Protein AF-A0A4Y2MZU7-F1 (afdb_monomer_lite)

Secondary structure (DSSP, 8-state):
-EEEE--HHHHHHHHS--TTS-HHHHHHHHHHHHHHHTT---EEEE--TTSS-HHHHHHHHHHHHHHHHTTTSS-THHHHHHHHHHHS--

Organism: Araneus ventricosus (NCBI:txid182803)

InterPro domains:
  IPR002156 Ribonuclease H domain [PS50879] (1-68)
  IPR012337 Ribonuclease H-like superfamily [SSF53098] (3-68)
  IPR036397 Ribonuclease H superfamily [G3DSA:3.30.420.10] (1-65)

Sequence (90 aa):
MPVYSDSLSVLQALSSLRRHSHPLAFSILDLHVRLVCKGFSILICWVPSHVGISGNEIADIAAKNASAVMDNSTPLKDFKHYINLALHSR

pLDDT: mean 78.0, std 15.33, range [41.97, 96.06]

Foldseek 3Di:
DEDEDQPPVLVVLLVPPDPPGDPVSVVVNVVVVVCVVVVDDYHYYHDHPPPPPVVNVVVVVVVVVVVVVVPPPDPPVVVVVVVVVVVPPD

Radius of gyration: 16.19 Å; chains: 1; bounding box: 34×31×45 Å

Structure (mmCIF, N/CA/C/O backbone):
data_AF-A0A4Y2MZU7-F1
#
_entry.id   AF-A0A4Y2MZU7-F1
#
loop_
_atom_site.group_PDB
_atom_site.id
_atom_site.type_symbol
_atom_site.label_atom_id
_atom_site.label_alt_id
_atom_site.label_comp_id
_atom_site.label_asym_id
_atom_site.label_entity_id
_atom_site.label_seq_id
_atom_site.pdbx_PDB_ins_code
_atom_site.Cartn_x
_atom_site.Cartn_y
_atom_site.Cartn_z
_atom_site.occupancy
_atom_site.B_iso_or_equiv
_atom_site.auth_seq_id
_atom_site.auth_comp_id
_atom_site.auth_asym_id
_atom_site.auth_atom_id
_atom_site.pdbx_PDB_model_num
ATOM 1 N N . MET A 1 1 ? -8.160 2.972 8.815 1.00 86.12 1 MET A N 1
ATOM 2 C CA . MET A 1 1 ? -6.716 2.957 8.519 1.00 86.12 1 MET A CA 1
ATOM 3 C C . MET A 1 1 ? -6.518 3.083 7.013 1.00 86.12 1 MET A C 1
ATOM 5 O O . MET A 1 1 ? -7.017 2.225 6.290 1.00 86.12 1 MET A O 1
ATOM 9 N N . PRO A 1 2 ? -5.868 4.151 6.529 1.00 86.81 2 PRO A N 1
ATOM 10 C CA . PRO A 1 2 ? -5.555 4.301 5.113 1.00 86.81 2 PRO A CA 1
ATOM 11 C C . PRO A 1 2 ? -4.333 3.463 4.707 1.00 86.81 2 PRO A C 1
ATOM 13 O O . PRO A 1 2 ? -3.384 3.320 5.475 1.00 86.81 2 PRO A O 1
ATOM 16 N N . VAL A 1 3 ? -4.371 2.936 3.488 1.00 90.50 3 VAL A N 1
ATOM 17 C CA . VAL A 1 3 ? -3.285 2.252 2.784 1.00 90.50 3 VAL A CA 1
ATOM 18 C C . VAL A 1 3 ? -3.036 3.033 1.500 1.00 90.50 3 VAL A C 1
ATOM 20 O O . VAL A 1 3 ? -3.963 3.250 0.722 1.00 90.50 3 VAL A O 1
ATOM 23 N N . TYR A 1 4 ? -1.800 3.466 1.284 1.00 91.81 4 TYR A N 1
ATOM 24 C CA . TYR A 1 4 ? -1.421 4.257 0.115 1.00 91.81 4 TYR A CA 1
ATOM 25 C C . TYR A 1 4 ? -0.665 3.384 -0.882 1.00 91.81 4 TYR A C 1
ATOM 27 O O . TYR A 1 4 ? 0.164 2.568 -0.485 1.00 91.81 4 TYR A O 1
ATOM 35 N N . SER A 1 5 ? -0.968 3.546 -2.167 1.00 90.69 5 SER A N 1
ATOM 36 C CA . SER A 1 5 ? -0.277 2.862 -3.257 1.00 90.69 5 SER A CA 1
ATOM 37 C C . SER A 1 5 ? -0.098 3.806 -4.436 1.00 90.69 5 SER A C 1
ATOM 39 O O . SER A 1 5 ? -1.025 4.526 -4.810 1.00 90.69 5 SER A O 1
ATOM 41 N N . ASP A 1 6 ? 1.082 3.779 -5.043 1.00 91.88 6 ASP A N 1
ATOM 42 C CA . ASP A 1 6 ? 1.386 4.517 -6.267 1.00 91.88 6 ASP A CA 1
ATOM 43 C C . ASP A 1 6 ? 1.084 3.740 -7.555 1.00 91.88 6 ASP A C 1
ATOM 45 O O . ASP A 1 6 ? 1.082 4.287 -8.662 1.00 91.88 6 ASP A O 1
ATOM 49 N N . SER A 1 7 ? 0.729 2.466 -7.411 1.00 88.75 7 SER A N 1
ATOM 50 C CA . SER A 1 7 ? 0.413 1.569 -8.511 1.00 88.75 7 SER A CA 1
ATOM 51 C C . SER A 1 7 ? -1.028 1.765 -8.982 1.00 88.75 7 SER A C 1
ATOM 53 O O . SER A 1 7 ? -1.946 1.051 -8.573 1.00 88.75 7 SER A O 1
ATOM 55 N N . LEU A 1 8 ? -1.235 2.718 -9.896 1.00 87.81 8 LEU A N 1
ATOM 56 C CA . LEU A 1 8 ? -2.559 3.013 -10.463 1.00 87.81 8 LEU A CA 1
ATOM 57 C C . LEU A 1 8 ? -3.230 1.769 -11.074 1.00 87.81 8 LEU A C 1
ATOM 59 O O . LEU A 1 8 ? -4.432 1.570 -10.909 1.00 87.81 8 LEU A O 1
ATOM 63 N N . SER A 1 9 ? -2.448 0.901 -11.718 1.00 85.94 9 SER A N 1
ATOM 64 C CA . SER A 1 9 ? -2.926 -0.361 -12.296 1.00 85.94 9 SER A CA 1
ATOM 65 C C . SER A 1 9 ? -3.505 -1.315 -11.245 1.00 85.94 9 SER A C 1
ATOM 67 O O . SER A 1 9 ? -4.535 -1.943 -11.488 1.00 85.94 9 SER A O 1
ATOM 69 N N . VAL A 1 10 ? -2.897 -1.391 -10.057 1.00 86.06 10 VAL A N 1
ATOM 70 C CA . VAL A 1 10 ? -3.391 -2.206 -8.935 1.00 86.06 10 VAL A CA 1
ATOM 71 C C . VAL A 1 10 ? -4.713 -1.648 -8.425 1.00 86.06 10 VAL A C 1
ATOM 73 O O . VAL A 1 10 ? -5.664 -2.398 -8.220 1.00 86.06 10 VAL A O 1
ATOM 76 N N . LEU A 1 11 ? -4.815 -0.327 -8.277 1.00 88.38 11 LEU A N 1
ATOM 77 C CA . LEU A 1 11 ? -6.045 0.315 -7.810 1.00 88.38 11 LEU A CA 1
ATOM 78 C C . LEU A 1 11 ? -7.193 0.153 -8.802 1.00 88.38 11 LEU A C 1
ATOM 80 O O . LEU A 1 11 ? -8.321 -0.119 -8.397 1.00 88.38 11 LEU A O 1
ATOM 84 N N . GLN A 1 12 ? -6.910 0.244 -10.100 1.00 86.44 12 GLN A N 1
ATOM 85 C CA . GLN A 1 12 ? -7.886 -0.050 -11.147 1.00 86.44 12 GLN A CA 1
ATOM 86 C C . GLN A 1 12 ? -8.319 -1.521 -11.117 1.00 86.44 12 GLN A C 1
ATOM 88 O O . GLN A 1 12 ? -9.513 -1.811 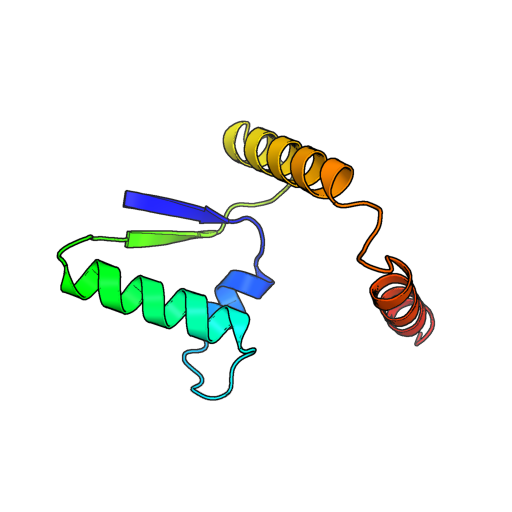-11.210 1.00 86.44 12 GLN A O 1
ATOM 93 N N . ALA A 1 13 ? -7.379 -2.451 -10.921 1.00 84.56 13 ALA A N 1
ATOM 94 C CA . ALA A 1 13 ? -7.686 -3.873 -10.796 1.00 84.56 13 ALA A CA 1
ATOM 95 C C . ALA A 1 13 ? -8.577 -4.173 -9.578 1.00 84.56 13 ALA A C 1
ATOM 97 O O . ALA A 1 13 ? -9.496 -4.978 -9.696 1.00 84.56 13 ALA A O 1
ATOM 98 N N . LEU A 1 14 ? -8.356 -3.502 -8.443 1.00 84.75 14 LEU A N 1
ATOM 99 C CA . LEU A 1 14 ? -9.177 -3.650 -7.234 1.00 84.75 14 LEU A CA 1
ATOM 100 C C . LEU A 1 14 ? -10.535 -2.942 -7.340 1.00 84.75 14 LEU A C 1
ATOM 102 O O . LEU A 1 14 ? -11.534 -3.449 -6.836 1.00 84.75 14 LEU A O 1
ATOM 106 N N . SER A 1 15 ? -10.585 -1.783 -8.000 1.00 81.00 15 SER A N 1
ATOM 107 C CA . SER A 1 15 ? -11.818 -1.017 -8.216 1.00 81.00 15 SER A CA 1
ATOM 108 C C . SER A 1 15 ? -12.751 -1.709 -9.211 1.00 81.00 15 SER A C 1
ATOM 110 O O . SER A 1 15 ? -13.971 -1.716 -9.031 1.00 81.00 15 SER A O 1
ATOM 112 N N . SER A 1 16 ? -12.190 -2.355 -10.237 1.00 71.12 16 SER A N 1
ATOM 113 C CA . SER A 1 16 ? -12.950 -3.242 -11.108 1.00 71.12 16 SER A CA 1
ATOM 114 C C . SER A 1 16 ? -13.250 -4.547 -10.363 1.00 71.12 16 SER A C 1
ATOM 116 O O . SER A 1 16 ? -12.526 -5.529 -10.470 1.00 71.12 16 SER A O 1
ATOM 118 N N . LEU A 1 17 ? -14.335 -4.554 -9.581 1.00 61.81 17 LEU A N 1
ATOM 119 C CA . LEU A 1 17 ? -14.916 -5.706 -8.869 1.00 61.81 17 LEU A CA 1
ATOM 120 C C . LEU A 1 17 ? -15.374 -6.823 -9.835 1.00 61.81 17 LEU A C 1
ATOM 122 O O . LEU A 1 17 ? -16.533 -7.234 -9.875 1.00 61.81 17 LEU A O 1
ATOM 126 N N . ARG A 1 18 ? -14.465 -7.328 -10.667 1.00 63.66 18 ARG A N 1
ATOM 127 C CA . ARG A 1 18 ? -14.702 -8.436 -11.578 1.00 63.66 18 ARG A CA 1
ATOM 128 C C . ARG A 1 18 ? -14.253 -9.709 -10.890 1.00 63.66 18 ARG A C 1
ATOM 130 O O . ARG A 1 18 ? -13.083 -9.892 -10.585 1.00 63.66 18 ARG A O 1
ATOM 137 N N . ARG A 1 19 ? -15.203 -10.628 -10.735 1.00 54.34 19 ARG A N 1
ATOM 138 C CA . ARG A 1 19 ? -15.032 -11.989 -10.198 1.00 54.34 19 ARG A CA 1
ATOM 139 C C . ARG A 1 19 ? -14.027 -12.855 -10.989 1.00 54.34 19 ARG A C 1
ATOM 141 O O . ARG A 1 19 ? -13.739 -13.970 -10.582 1.00 54.34 19 ARG A O 1
ATOM 148 N N . HIS A 1 20 ? -13.513 -12.333 -12.106 1.00 57.53 20 HIS A N 1
ATOM 149 C CA . HIS A 1 20 ? -12.525 -12.947 -12.997 1.00 57.53 20 HIS A CA 1
ATOM 150 C C . HIS A 1 20 ? -11.228 -12.124 -13.101 1.00 57.53 20 HIS A C 1
ATOM 152 O O . HIS A 1 20 ? -10.520 -12.204 -14.102 1.00 57.53 20 HIS A O 1
ATOM 158 N N . SER A 1 21 ? -10.938 -11.274 -12.113 1.00 68.00 21 SER A N 1
ATOM 159 C CA . SER A 1 21 ? -9.656 -10.575 -12.029 1.00 68.00 21 SER A CA 1
ATOM 160 C C . SER A 1 21 ? -8.506 -11.554 -11.749 1.00 68.00 21 SER A C 1
ATOM 162 O O . SER A 1 21 ? -8.718 -12.703 -11.358 1.00 68.00 21 SER A O 1
ATOM 164 N N . HIS A 1 22 ? -7.271 -11.103 -11.988 1.00 78.69 22 HIS A N 1
ATOM 165 C CA . HIS A 1 22 ? -6.057 -11.873 -11.711 1.00 78.69 22 HIS A CA 1
ATOM 166 C C . HIS A 1 22 ? -6.109 -12.481 -10.291 1.00 78.69 22 HIS A C 1
ATOM 168 O O . HIS A 1 22 ? -6.475 -11.752 -9.364 1.00 78.69 22 HIS A O 1
ATOM 174 N N . PRO A 1 23 ? -5.708 -13.752 -10.067 1.00 82.88 23 PRO A N 1
ATOM 175 C CA . PRO A 1 23 ? -5.854 -14.424 -8.769 1.00 82.88 23 PRO A CA 1
ATOM 176 C C . PRO A 1 23 ? -5.321 -13.616 -7.577 1.00 82.88 23 PRO A C 1
ATOM 178 O O . PRO A 1 23 ? -5.933 -13.597 -6.514 1.00 82.88 23 PRO A O 1
ATOM 181 N N . LEU A 1 24 ? -4.221 -12.877 -7.766 1.00 84.00 24 LEU A N 1
ATOM 182 C CA . LEU A 1 24 ? -3.678 -11.979 -6.737 1.00 84.00 24 LEU A CA 1
ATOM 183 C C . LEU A 1 24 ? -4.624 -10.824 -6.374 1.00 84.00 24 LEU A C 1
ATOM 185 O O . LEU A 1 24 ? -4.795 -10.530 -5.195 1.00 84.00 24 LEU A O 1
ATOM 189 N N . ALA A 1 25 ? -5.260 -10.184 -7.359 1.00 84.50 25 ALA A N 1
ATOM 190 C CA . ALA A 1 25 ? -6.213 -9.103 -7.110 1.00 84.50 25 ALA A CA 1
ATOM 191 C C . ALA A 1 25 ? -7.448 -9.622 -6.358 1.00 84.50 25 ALA A C 1
ATOM 193 O O . ALA A 1 25 ? -7.924 -8.969 -5.430 1.00 84.50 25 ALA A O 1
ATOM 194 N N . PHE A 1 26 ? -7.915 -10.827 -6.701 1.00 85.19 26 PHE A N 1
ATOM 195 C CA . PHE A 1 26 ? -8.993 -11.488 -5.971 1.00 85.19 26 PHE A CA 1
ATOM 196 C C . PHE A 1 26 ? -8.608 -11.780 -4.514 1.00 85.19 26 PHE A C 1
ATOM 198 O O . PHE A 1 26 ? -9.371 -11.448 -3.613 1.00 85.19 26 PHE A O 1
ATOM 205 N N . SER A 1 27 ? -7.412 -12.322 -4.263 1.00 88.12 27 SER A N 1
ATOM 206 C CA . SER A 1 27 ? -6.921 -12.579 -2.900 1.00 88.12 27 SER A CA 1
ATOM 207 C C . SER A 1 27 ? -6.830 -11.308 -2.049 1.00 88.12 27 SER A C 1
ATOM 209 O O . SER A 1 27 ? -7.162 -11.333 -0.864 1.00 88.12 27 SER A O 1
ATOM 211 N N . ILE A 1 28 ? -6.410 -10.186 -2.645 1.00 89.00 28 ILE A N 1
ATOM 212 C CA . ILE A 1 28 ? -6.379 -8.885 -1.961 1.00 89.00 28 ILE A CA 1
ATOM 213 C C . ILE A 1 28 ? -7.803 -8.435 -1.608 1.00 89.00 28 ILE A C 1
ATOM 215 O O . ILE A 1 28 ? -8.044 -7.989 -0.486 1.00 89.00 28 ILE A O 1
ATOM 219 N N . LEU A 1 29 ? -8.753 -8.581 -2.536 1.00 88.19 29 LEU A N 1
ATOM 220 C CA . LEU A 1 29 ? -10.149 -8.215 -2.309 1.00 88.19 29 LEU A CA 1
ATOM 221 C C . LEU A 1 29 ? -10.818 -9.099 -1.244 1.00 88.19 29 LEU A C 1
ATOM 223 O O . LEU A 1 29 ? -11.499 -8.575 -0.368 1.00 88.19 29 LEU A O 1
ATOM 227 N N . ASP A 1 30 ? -10.594 -10.415 -1.274 1.00 89.25 30 ASP A N 1
ATOM 228 C CA . ASP A 1 30 ? -11.078 -11.347 -0.246 1.00 89.25 30 ASP A CA 1
ATOM 229 C C . ASP A 1 30 ? -10.560 -10.959 1.145 1.00 89.25 30 ASP A C 1
ATOM 231 O O . ASP A 1 30 ? -11.329 -10.853 2.104 1.00 89.25 30 ASP A O 1
ATOM 235 N N . LEU A 1 31 ? -9.258 -10.677 1.256 1.00 91.19 31 LEU A N 1
ATOM 236 C CA . LEU A 1 31 ? -8.663 -10.226 2.509 1.00 91.19 31 LEU A CA 1
ATOM 237 C C . LEU A 1 31 ? -9.281 -8.905 2.978 1.00 91.19 31 LEU A C 1
ATOM 239 O O . LEU A 1 31 ? -9.595 -8.764 4.161 1.00 91.19 31 LEU A O 1
ATOM 243 N N . HIS A 1 32 ? -9.479 -7.957 2.062 1.00 90.19 32 HIS A N 1
ATOM 244 C CA . HIS A 1 32 ? -10.126 -6.686 2.362 1.00 90.19 32 HIS A CA 1
ATOM 245 C C . HIS A 1 32 ? -11.538 -6.899 2.924 1.00 90.19 32 HIS A C 1
ATOM 247 O O . HIS A 1 32 ? -11.843 -6.388 4.001 1.00 90.19 32 HIS A O 1
ATOM 253 N N . VAL A 1 33 ? -12.365 -7.718 2.265 1.00 90.12 33 VAL A N 1
ATOM 254 C CA . VAL A 1 33 ? -13.720 -8.055 2.733 1.00 90.12 33 VAL A CA 1
ATOM 255 C C . VAL A 1 33 ? -13.674 -8.697 4.117 1.00 90.12 33 VAL A C 1
ATOM 257 O O . VAL A 1 33 ? -14.393 -8.264 5.015 1.00 90.12 33 VAL A O 1
ATOM 260 N N . ARG A 1 34 ? -12.783 -9.670 4.345 1.00 93.94 34 ARG A N 1
ATOM 261 C CA . ARG A 1 34 ? -12.639 -10.319 5.659 1.00 93.94 34 ARG A CA 1
ATOM 262 C C . ARG A 1 34 ? -12.259 -9.342 6.768 1.00 93.94 34 ARG A C 1
ATOM 264 O O . ARG A 1 34 ? -12.729 -9.496 7.893 1.00 93.94 34 ARG A O 1
ATOM 271 N N . LEU A 1 35 ? -11.410 -8.356 6.483 1.00 93.25 35 LEU A N 1
ATOM 272 C CA . LEU A 1 35 ? -11.036 -7.330 7.455 1.00 93.25 35 LEU A CA 1
ATOM 273 C C . LEU A 1 35 ? -12.195 -6.363 7.723 1.00 93.25 35 LEU A C 1
ATOM 275 O O . LEU A 1 35 ? -12.477 -6.065 8.882 1.00 93.25 35 LEU A O 1
ATOM 279 N N . VAL A 1 36 ? -12.930 -5.951 6.691 1.00 92.19 36 VAL A N 1
ATOM 280 C CA . VAL A 1 36 ? -14.132 -5.121 6.861 1.00 92.19 36 VAL A CA 1
ATOM 281 C C . VAL A 1 36 ? -15.190 -5.851 7.693 1.00 92.19 36 VAL A C 1
ATOM 283 O O . VAL A 1 36 ? -15.735 -5.270 8.628 1.00 92.19 36 VAL A O 1
ATOM 286 N N . CYS A 1 37 ? -15.409 -7.150 7.458 1.00 94.19 37 CYS A N 1
ATOM 287 C CA . CYS A 1 37 ? -16.310 -7.975 8.271 1.00 94.19 37 CYS A CA 1
ATOM 288 C C . CYS A 1 37 ? -15.884 -8.078 9.745 1.00 94.19 37 CYS A C 1
ATOM 290 O O . CYS A 1 37 ? -16.730 -8.274 10.611 1.00 94.19 37 CYS A O 1
ATOM 292 N N . LYS A 1 38 ? -14.589 -7.929 10.048 1.00 96.06 38 LYS A N 1
ATOM 293 C CA . LYS A 1 38 ? -14.065 -7.864 11.423 1.00 96.06 38 LYS A CA 1
ATOM 294 C C . LYS A 1 38 ? -14.174 -6.467 12.051 1.00 96.06 38 LYS A C 1
ATOM 296 O O . LYS A 1 38 ? -13.711 -6.278 13.171 1.00 96.06 38 LYS A O 1
ATOM 301 N N . GLY A 1 39 ? -14.760 -5.497 11.349 1.00 95.12 39 GLY A N 1
ATOM 302 C CA . GLY A 1 39 ? -14.946 -4.124 11.821 1.00 95.12 39 GLY A CA 1
ATOM 303 C C . GLY A 1 39 ? -13.796 -3.171 11.484 1.00 95.12 39 GLY A C 1
ATOM 304 O O . GLY A 1 39 ? -13.801 -2.030 11.942 1.00 95.12 39 GLY A O 1
ATOM 305 N N . PHE A 1 40 ? -12.810 -3.591 10.682 1.00 94.44 40 PHE A N 1
ATOM 306 C CA . PHE A 1 40 ? -11.749 -2.686 10.245 1.00 94.44 40 PHE A CA 1
ATOM 307 C C . PHE A 1 40 ? -12.251 -1.770 9.126 1.00 94.44 40 PHE A C 1
ATOM 309 O O . PHE A 1 40 ? -12.673 -2.227 8.069 1.00 94.44 40 PHE A O 1
ATOM 316 N N . SER A 1 41 ? -12.129 -0.458 9.321 1.00 92.50 41 SER A N 1
ATOM 317 C CA . SER A 1 41 ? -12.301 0.513 8.238 1.00 92.50 41 SER A CA 1
ATOM 318 C C . SER A 1 41 ? -10.976 0.673 7.493 1.00 92.50 41 SER A C 1
ATOM 320 O O . SER A 1 41 ? -10.012 1.202 8.056 1.00 92.50 41 SER A O 1
ATOM 322 N N . ILE A 1 42 ? -10.898 0.185 6.253 1.00 90.56 42 ILE A N 1
ATOM 323 C CA . ILE A 1 42 ? -9.695 0.239 5.409 1.00 90.56 42 ILE A CA 1
ATOM 324 C C . ILE A 1 42 ? -9.988 1.109 4.191 1.00 90.56 42 ILE A C 1
ATOM 326 O O . ILE A 1 42 ? -10.929 0.837 3.452 1.00 90.56 42 ILE A O 1
ATOM 330 N N . LEU A 1 43 ? -9.162 2.130 3.970 1.00 90.19 43 LEU A N 1
ATOM 331 C CA . LEU A 1 43 ? -9.241 3.006 2.802 1.00 90.19 43 LEU A CA 1
ATOM 332 C C . LEU A 1 43 ? -8.014 2.769 1.926 1.00 90.19 43 LEU A C 1
ATOM 334 O O . LEU A 1 43 ? -6.904 2.799 2.444 1.00 90.19 43 LEU A O 1
ATOM 338 N N . ILE A 1 44 ? -8.201 2.548 0.626 1.00 89.69 44 ILE A N 1
ATOM 339 C CA . ILE A 1 44 ? -7.092 2.404 -0.323 1.00 89.69 44 ILE A CA 1
ATOM 340 C C . ILE A 1 44 ? -6.998 3.688 -1.154 1.00 89.69 44 ILE A C 1
ATOM 342 O O . ILE A 1 44 ? -7.948 4.046 -1.847 1.00 89.69 44 ILE A O 1
ATOM 346 N N . CYS A 1 45 ? -5.860 4.377 -1.069 1.00 90.12 45 CYS A N 1
ATOM 347 C CA . CYS A 1 45 ? -5.624 5.682 -1.680 1.00 90.12 45 CYS A CA 1
ATOM 348 C C . CYS A 1 45 ? -4.528 5.612 -2.744 1.00 90.12 45 CYS A C 1
ATOM 350 O O . CYS A 1 45 ? -3.479 5.003 -2.526 1.00 90.12 45 CYS A O 1
ATOM 352 N N . TRP A 1 46 ? -4.746 6.310 -3.857 1.00 92.75 46 TRP A N 1
ATOM 353 C CA . TRP A 1 46 ? -3.702 6.542 -4.848 1.00 92.75 46 TRP A CA 1
ATOM 354 C C . TRP A 1 46 ? -2.771 7.676 -4.417 1.00 92.75 46 TRP A C 1
ATOM 356 O O . TRP A 1 46 ? -3.242 8.707 -3.930 1.00 92.75 46 TRP A O 1
ATOM 366 N N . VAL A 1 47 ? -1.470 7.502 -4.643 1.00 91.19 47 VAL A N 1
ATOM 367 C CA . VAL A 1 47 ? -0.464 8.567 -4.542 1.00 91.19 47 VAL A CA 1
ATOM 368 C C . VAL A 1 47 ? 0.407 8.600 -5.802 1.00 91.19 47 VAL A C 1
ATOM 370 O O . VAL A 1 47 ? 0.631 7.568 -6.422 1.00 91.19 47 VAL A O 1
ATOM 373 N N . PRO A 1 48 ? 0.910 9.760 -6.233 1.00 86.94 48 PRO A N 1
ATOM 374 C CA . PRO A 1 48 ? 1.882 9.817 -7.320 1.00 86.94 48 PRO A CA 1
ATOM 375 C C . PRO A 1 48 ? 3.238 9.236 -6.889 1.00 86.94 48 PRO A C 1
ATOM 377 O O . PRO A 1 48 ? 3.746 9.555 -5.812 1.00 86.94 48 PRO A O 1
ATOM 380 N N . SER A 1 49 ? 3.841 8.420 -7.754 1.00 82.31 49 SER A N 1
ATOM 381 C CA . SER A 1 49 ? 5.193 7.892 -7.540 1.00 82.31 49 SER A CA 1
ATOM 382 C C . SER A 1 49 ? 6.259 8.965 -7.794 1.00 82.31 49 SER A C 1
ATOM 384 O O . SER A 1 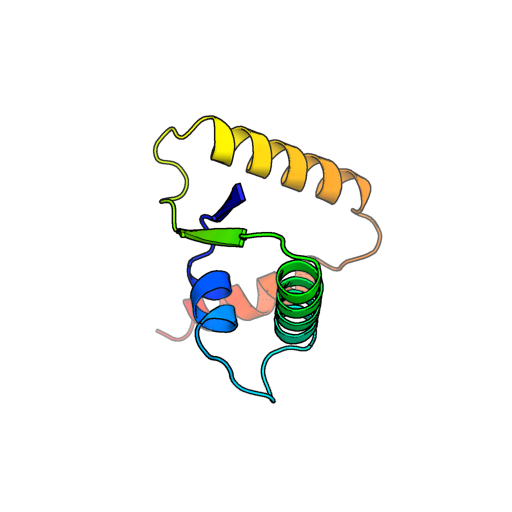49 ? 6.067 9.850 -8.629 1.00 82.31 49 SER A O 1
ATOM 386 N N . HIS A 1 50 ? 7.396 8.867 -7.100 1.00 75.19 50 HIS A N 1
ATOM 387 C CA . HIS A 1 50 ? 8.611 9.665 -7.345 1.00 75.19 50 HIS A CA 1
ATOM 388 C C . HIS A 1 50 ? 8.462 11.199 -7.281 1.00 75.19 50 HIS A C 1
ATOM 390 O O . HIS A 1 50 ? 9.246 11.921 -7.894 1.00 75.19 50 HIS A O 1
ATOM 396 N N . VAL A 1 51 ? 7.499 11.716 -6.511 1.00 81.44 51 VAL A N 1
ATOM 397 C CA . VAL A 1 51 ? 7.338 13.169 -6.282 1.00 81.44 51 VAL A CA 1
ATOM 398 C C . VAL A 1 51 ? 7.870 13.646 -4.921 1.00 81.44 51 VAL A C 1
ATOM 400 O O . VAL A 1 51 ? 7.483 14.713 -4.450 1.00 81.44 51 VAL A O 1
ATOM 403 N N . GLY A 1 52 ? 8.732 12.866 -4.260 1.00 78.81 52 GLY A N 1
ATOM 404 C CA . GLY A 1 52 ? 9.295 13.230 -2.953 1.00 78.81 52 GLY A CA 1
ATOM 405 C C . GLY A 1 52 ? 8.441 12.828 -1.745 1.00 78.81 52 GLY A C 1
ATOM 406 O O . GLY A 1 52 ? 8.634 13.357 -0.649 1.00 78.81 52 GLY A O 1
ATOM 407 N N . ILE A 1 53 ? 7.465 11.921 -1.905 1.00 86.56 53 ILE A N 1
ATOM 408 C CA . ILE A 1 53 ? 6.695 11.393 -0.767 1.00 86.56 53 ILE A CA 1
ATOM 409 C C . ILE A 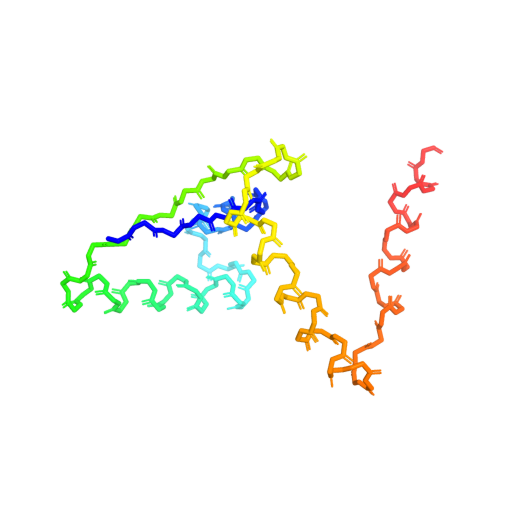1 53 ? 7.562 10.367 -0.040 1.00 86.56 53 ILE A C 1
ATOM 411 O O . ILE A 1 53 ? 7.612 9.199 -0.424 1.00 86.56 53 ILE A O 1
ATOM 415 N N . SER A 1 54 ? 8.194 10.799 1.052 1.00 89.19 54 SER A N 1
ATOM 416 C CA . SER A 1 54 ? 9.122 9.975 1.840 1.00 89.19 54 SER A CA 1
ATOM 417 C C . SER A 1 54 ? 8.550 8.599 2.219 1.00 89.19 54 SER A C 1
ATOM 419 O O . SER A 1 54 ? 9.249 7.596 2.123 1.00 89.19 54 SER A O 1
ATOM 421 N N . GLY A 1 55 ? 7.260 8.512 2.567 1.00 86.94 55 GLY A N 1
ATOM 422 C CA . GLY A 1 55 ? 6.616 7.229 2.869 1.00 86.94 55 GLY A CA 1
ATOM 423 C C . GLY A 1 55 ? 6.587 6.249 1.686 1.00 86.94 55 GLY A C 1
ATOM 424 O O . GLY A 1 55 ? 6.819 5.058 1.887 1.00 86.94 55 GLY A O 1
ATOM 425 N N . ASN A 1 56 ? 6.348 6.739 0.464 1.00 88.88 56 ASN A N 1
ATOM 426 C CA . ASN A 1 56 ? 6.367 5.910 -0.746 1.00 88.88 56 ASN A CA 1
ATOM 427 C C . ASN A 1 56 ? 7.795 5.470 -1.074 1.00 88.88 56 ASN A C 1
ATOM 429 O O . ASN A 1 56 ? 8.034 4.306 -1.357 1.00 88.88 56 ASN A O 1
ATOM 433 N N . GLU A 1 57 ? 8.757 6.385 -0.955 1.00 89.56 57 GLU A N 1
ATOM 434 C CA . GLU A 1 57 ? 10.170 6.095 -1.216 1.00 89.56 57 GLU A CA 1
ATOM 435 C C . GLU A 1 57 ? 10.723 5.031 -0.263 1.00 89.56 57 GLU A C 1
ATOM 437 O O . GLU A 1 57 ? 11.421 4.114 -0.693 1.00 89.56 57 GLU A O 1
ATOM 442 N N . ILE A 1 58 ? 10.373 5.103 1.024 1.00 90.62 58 ILE A N 1
ATOM 443 C CA . ILE A 1 58 ? 10.747 4.084 2.012 1.00 90.62 58 ILE A CA 1
ATOM 444 C C . ILE A 1 58 ? 10.122 2.731 1.651 1.00 90.62 58 ILE A C 1
ATOM 446 O O . ILE A 1 58 ? 10.808 1.708 1.720 1.00 90.62 58 ILE A O 1
ATOM 450 N N . ALA A 1 59 ? 8.848 2.713 1.246 1.00 90.69 59 ALA A N 1
ATOM 451 C CA . ALA A 1 59 ? 8.174 1.491 0.815 1.00 90.69 59 ALA A CA 1
ATOM 452 C C . ALA A 1 59 ? 8.839 0.880 -0.433 1.00 90.69 59 ALA A C 1
ATOM 454 O O . ALA A 1 59 ? 9.098 -0.324 -0.454 1.00 90.69 59 ALA A O 1
ATOM 455 N N . ASP A 1 60 ? 9.203 1.701 -1.421 1.00 88.75 60 ASP A N 1
ATOM 456 C CA . ASP A 1 60 ? 9.914 1.271 -2.628 1.00 88.75 60 ASP A CA 1
ATOM 457 C C . ASP A 1 60 ? 11.300 0.706 -2.311 1.00 88.75 60 ASP A C 1
ATOM 459 O O . ASP A 1 60 ? 11.696 -0.325 -2.858 1.00 88.75 60 ASP A O 1
ATOM 463 N N . ILE A 1 61 ? 12.055 1.360 -1.423 1.00 89.81 61 ILE A N 1
ATOM 464 C CA . ILE A 1 61 ? 13.373 0.883 -0.981 1.00 89.81 61 ILE A CA 1
ATOM 465 C C . ILE A 1 61 ? 13.229 -0.464 -0.268 1.00 89.81 61 ILE A C 1
ATOM 467 O O . ILE A 1 61 ? 13.978 -1.396 -0.560 1.00 89.81 61 ILE A O 1
ATOM 471 N N . ALA A 1 62 ? 12.245 -0.603 0.623 1.00 90.25 62 ALA A N 1
ATOM 472 C CA . ALA A 1 62 ? 11.980 -1.861 1.312 1.00 90.25 62 ALA A CA 1
ATOM 473 C C . ALA A 1 62 ? 11.602 -2.982 0.330 1.00 90.25 62 ALA A C 1
ATOM 475 O O . ALA A 1 62 ? 12.135 -4.088 0.432 1.00 90.25 62 ALA A O 1
ATOM 476 N N . ALA A 1 63 ? 10.747 -2.694 -0.656 1.00 87.75 63 ALA A N 1
ATOM 477 C CA . ALA A 1 63 ? 10.360 -3.649 -1.692 1.00 87.75 63 ALA A CA 1
ATOM 478 C C . ALA A 1 63 ? 11.553 -4.072 -2.566 1.00 87.75 63 ALA A C 1
ATOM 480 O O . ALA A 1 63 ? 11.748 -5.264 -2.807 1.00 87.75 63 ALA A O 1
ATOM 481 N N . LYS A 1 64 ? 12.399 -3.119 -2.986 1.00 87.31 64 LYS A N 1
ATOM 482 C CA . LYS A 1 64 ? 13.635 -3.394 -3.742 1.00 87.31 64 LYS A CA 1
ATOM 483 C C . LYS A 1 64 ? 14.599 -4.270 -2.946 1.00 87.31 64 LYS A C 1
ATOM 485 O O . LYS A 1 64 ? 15.113 -5.247 -3.483 1.00 87.31 64 LYS A O 1
ATOM 490 N N . ASN A 1 65 ? 14.791 -3.968 -1.664 1.00 87.00 65 ASN A N 1
ATOM 491 C CA . ASN A 1 65 ? 15.660 -4.750 -0.788 1.00 87.00 65 ASN A CA 1
ATOM 492 C C . ASN A 1 65 ? 15.126 -6.174 -0.582 1.00 87.00 65 ASN A C 1
ATOM 494 O O . ASN A 1 65 ? 15.894 -7.128 -0.649 1.00 87.00 65 ASN A O 1
ATOM 498 N N . ALA A 1 66 ? 13.814 -6.340 -0.390 1.00 86.06 66 ALA A N 1
ATOM 499 C CA . ALA A 1 66 ? 13.194 -7.659 -0.276 1.00 86.06 66 ALA A CA 1
ATOM 500 C C . ALA A 1 66 ? 13.296 -8.466 -1.582 1.00 86.06 66 ALA A C 1
ATOM 502 O O . ALA A 1 66 ? 13.534 -9.672 -1.544 1.00 86.06 66 ALA A O 1
ATOM 503 N N . SER A 1 67 ? 13.170 -7.805 -2.738 1.00 76.25 67 SER A N 1
ATOM 504 C CA . SER A 1 67 ? 13.354 -8.445 -4.044 1.00 76.25 67 SER A CA 1
ATOM 505 C C . SER A 1 67 ? 14.799 -8.890 -4.272 1.00 76.25 67 SER A C 1
ATOM 507 O O . SER A 1 67 ? 15.009 -9.965 -4.821 1.00 76.25 67 SER A O 1
ATOM 509 N N . ALA A 1 68 ? 15.789 -8.111 -3.822 1.00 64.69 68 ALA A N 1
ATOM 510 C CA . ALA A 1 68 ? 17.207 -8.458 -3.943 1.00 64.69 68 ALA A CA 1
ATOM 511 C C . ALA A 1 68 ? 17.596 -9.697 -3.113 1.00 64.69 68 ALA A C 1
ATOM 513 O O . ALA A 1 68 ? 18.524 -10.416 -3.464 1.00 64.69 68 ALA A O 1
ATOM 514 N N . VAL A 1 69 ? 16.859 -9.990 -2.036 1.00 60.00 69 VAL A N 1
ATOM 515 C CA . VAL A 1 69 ? 17.017 -11.231 -1.252 1.00 60.00 69 VAL A CA 1
ATOM 516 C C . VAL A 1 69 ? 16.417 -12.447 -1.982 1.00 60.00 69 VAL A C 1
ATOM 518 O O . VAL A 1 69 ? 16.780 -13.585 -1.696 1.00 60.00 69 VAL A O 1
ATOM 521 N N . MET A 1 70 ? 15.523 -12.226 -2.950 1.00 59.19 70 MET A N 1
ATOM 522 C CA . MET A 1 70 ? 14.790 -13.265 -3.688 1.00 59.19 70 MET A CA 1
ATOM 523 C C . MET A 1 70 ? 15.426 -13.627 -5.045 1.00 59.19 70 MET A C 1
ATOM 525 O O . MET A 1 70 ? 14.864 -14.431 -5.793 1.00 59.19 70 MET A O 1
ATOM 529 N N . ASP A 1 71 ? 16.588 -13.046 -5.366 1.00 52.00 71 ASP A N 1
ATOM 530 C CA . ASP A 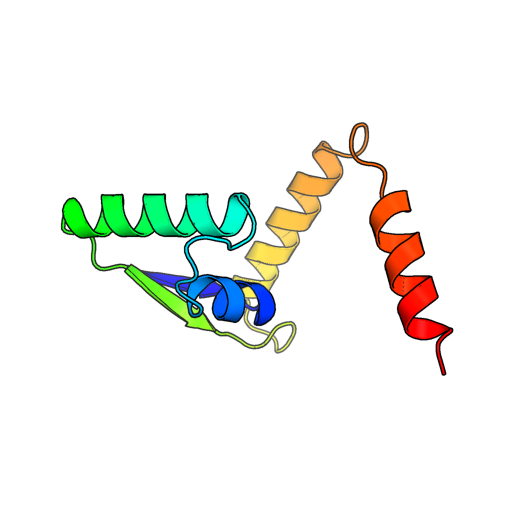1 71 ? 17.166 -12.952 -6.717 1.00 52.00 71 ASP A CA 1
ATOM 531 C C . ASP A 1 71 ? 17.783 -14.254 -7.277 1.00 52.00 71 ASP A C 1
ATOM 533 O O . ASP A 1 71 ? 18.697 -14.225 -8.096 1.00 52.00 71 ASP A O 1
ATOM 537 N N . ASN A 1 72 ? 17.254 -15.420 -6.885 1.00 51.69 72 ASN A N 1
ATOM 538 C CA . ASN A 1 72 ? 17.637 -16.709 -7.471 1.00 51.69 72 ASN A CA 1
ATOM 539 C C . ASN A 1 72 ? 16.460 -17.524 -8.048 1.00 51.69 72 ASN A C 1
ATOM 541 O O . ASN A 1 72 ? 16.712 -18.599 -8.592 1.00 51.69 72 ASN A O 1
ATOM 545 N N . SER A 1 73 ? 15.193 -17.086 -7.958 1.00 50.31 73 SER A N 1
ATOM 546 C CA . SER A 1 73 ? 14.053 -17.934 -8.380 1.00 50.31 73 SER A CA 1
ATOM 547 C C . SER A 1 73 ? 13.052 -17.329 -9.365 1.00 50.31 73 SER A C 1
ATOM 549 O O . SER A 1 73 ? 12.224 -18.073 -9.887 1.00 50.31 73 SER A O 1
ATOM 551 N N . THR A 1 74 ? 13.118 -16.035 -9.688 1.00 53.34 74 THR A N 1
ATOM 552 C CA . THR A 1 74 ? 12.221 -15.448 -10.698 1.00 53.34 74 THR A CA 1
ATOM 553 C C . THR A 1 74 ? 13.020 -14.926 -11.887 1.00 53.34 74 THR A C 1
ATOM 555 O O . THR A 1 74 ? 13.837 -14.017 -11.736 1.00 53.34 74 THR A O 1
ATOM 558 N N . PRO A 1 75 ? 12.833 -15.474 -13.102 1.00 51.59 75 PRO A N 1
ATOM 559 C CA . PRO A 1 75 ? 13.485 -14.921 -14.270 1.00 51.59 75 PRO A CA 1
ATOM 560 C C . PRO A 1 75 ? 12.890 -13.538 -14.556 1.00 51.59 75 PRO A C 1
ATOM 562 O O . PRO A 1 75 ? 11.836 -13.403 -15.171 1.00 51.59 75 PRO A O 1
ATOM 565 N N . LEU A 1 76 ? 13.646 -12.487 -14.233 1.00 53.00 76 LEU A N 1
ATOM 566 C CA . LEU A 1 76 ? 13.497 -11.126 -14.779 1.00 53.00 76 LEU A CA 1
ATOM 567 C C . LEU A 1 76 ? 13.369 -11.097 -16.322 1.00 53.00 76 LEU A C 1
ATOM 569 O O . LEU A 1 76 ? 12.995 -10.078 -16.907 1.00 53.00 76 LEU A O 1
ATOM 573 N N . LYS A 1 77 ? 13.675 -12.215 -16.994 1.00 52.28 77 LYS A N 1
ATOM 574 C CA . LYS A 1 77 ? 13.488 -12.438 -18.430 1.00 52.28 77 LYS A CA 1
ATOM 575 C C . LYS A 1 77 ? 12.023 -12.362 -18.872 1.00 52.28 77 LYS A C 1
ATOM 577 O O . LYS A 1 77 ? 11.790 -11.879 -19.980 1.00 52.28 77 LYS A O 1
ATOM 582 N N . ASP A 1 78 ? 11.063 -12.744 -18.030 1.00 56.44 78 ASP A N 1
ATOM 583 C CA . ASP A 1 78 ? 9.659 -12.835 -18.454 1.00 56.44 78 ASP A CA 1
ATOM 584 C C . ASP A 1 78 ? 9.054 -11.450 -18.722 1.00 56.44 78 ASP A C 1
ATOM 586 O O . ASP A 1 78 ? 8.418 -11.232 -19.752 1.00 56.44 78 ASP A O 1
ATOM 590 N N . PHE A 1 79 ? 9.343 -10.454 -17.880 1.00 55.81 79 PHE A N 1
ATOM 591 C CA . PHE A 1 79 ? 8.835 -9.090 -18.083 1.00 55.81 79 PHE A CA 1
ATOM 592 C C . PHE A 1 79 ? 9.603 -8.316 -19.159 1.00 55.81 79 PHE A C 1
ATOM 594 O O . PHE A 1 79 ? 9.022 -7.510 -19.887 1.00 55.81 79 PHE A O 1
ATOM 601 N N . LYS A 1 80 ? 10.907 -8.578 -19.312 1.00 57.47 80 LYS A N 1
ATOM 602 C CA . LYS A 1 80 ? 11.757 -7.860 -20.274 1.00 57.47 80 LYS A CA 1
ATOM 603 C C . LYS A 1 80 ? 11.367 -8.156 -21.725 1.00 57.47 80 LYS A C 1
ATOM 605 O O . LYS A 1 80 ? 11.493 -7.274 -22.575 1.00 57.47 80 LYS A O 1
ATOM 610 N N . HIS A 1 81 ? 10.878 -9.364 -22.011 1.00 57.44 81 HIS A N 1
ATOM 611 C CA . HIS A 1 81 ? 10.390 -9.729 -23.342 1.00 57.44 81 HIS A CA 1
ATOM 612 C C . HIS A 1 81 ? 9.107 -8.966 -23.708 1.00 57.44 81 HIS A C 1
ATOM 614 O O . HIS A 1 81 ? 9.042 -8.352 -24.771 1.00 57.44 81 HIS A O 1
ATOM 620 N N . TYR A 1 82 ? 8.134 -8.906 -22.794 1.00 59.09 82 TYR A N 1
ATOM 621 C CA . TYR A 1 82 ? 6.874 -8.190 -23.022 1.00 59.09 82 TYR A CA 1
ATOM 622 C C . TYR A 1 82 ? 7.048 -6.671 -23.117 1.00 59.09 82 T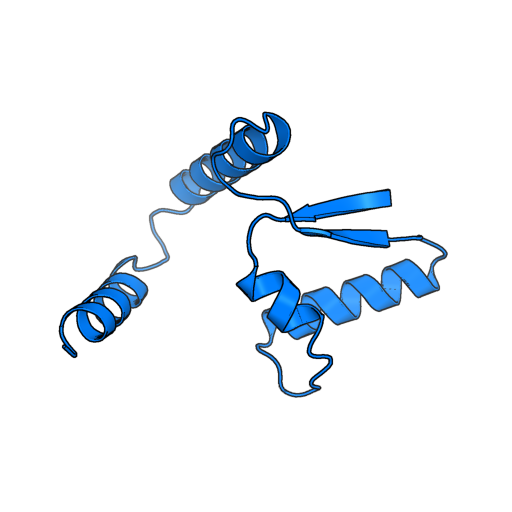YR A C 1
ATOM 624 O O . TYR A 1 82 ? 6.425 -6.038 -23.967 1.00 59.09 82 TYR A O 1
ATOM 632 N N . ILE A 1 83 ? 7.933 -6.082 -22.306 1.00 63.78 83 ILE A N 1
ATOM 633 C CA . ILE A 1 83 ? 8.229 -4.643 -22.376 1.00 63.78 83 ILE A CA 1
ATOM 634 C C . ILE A 1 83 ? 8.885 -4.289 -23.718 1.00 63.78 83 ILE A C 1
ATOM 636 O O . ILE A 1 83 ? 8.521 -3.290 -24.331 1.00 63.78 83 ILE A O 1
ATOM 640 N N . ASN A 1 84 ? 9.801 -5.124 -24.224 1.00 58.75 84 ASN A N 1
ATOM 641 C CA . ASN A 1 84 ? 10.390 -4.896 -25.544 1.00 58.75 84 ASN A CA 1
ATOM 642 C C . ASN A 1 84 ? 9.363 -5.050 -26.671 1.00 58.75 84 ASN A C 1
ATOM 644 O O . ASN A 1 84 ? 9.358 -4.222 -27.576 1.00 58.75 84 ASN A O 1
ATOM 648 N N . LEU A 1 85 ? 8.467 -6.038 -26.613 1.00 57.91 85 LEU A N 1
ATOM 649 C CA . LEU A 1 85 ? 7.409 -6.187 -27.619 1.00 57.91 85 LEU A CA 1
ATOM 650 C C . LEU A 1 85 ? 6.474 -4.969 -27.669 1.00 57.91 85 LEU A C 1
ATOM 652 O O . LEU A 1 85 ? 6.143 -4.507 -28.756 1.00 57.91 85 LEU A O 1
ATOM 656 N N . ALA A 1 86 ? 6.108 -4.407 -26.515 1.00 55.88 86 ALA A N 1
ATOM 657 C CA . ALA A 1 86 ? 5.254 -3.219 -26.443 1.00 55.88 86 ALA A CA 1
ATOM 658 C C . ALA A 1 86 ? 5.954 -1.922 -26.900 1.00 55.88 86 ALA A C 1
ATOM 660 O O . ALA A 1 86 ? 5.289 -0.975 -27.317 1.00 55.88 86 ALA A O 1
ATOM 661 N N . LEU A 1 87 ? 7.288 -1.860 -26.823 1.00 58.12 87 LEU A N 1
ATOM 662 C CA . LEU A 1 87 ? 8.076 -0.703 -27.266 1.00 58.12 87 LEU A CA 1
ATOM 663 C C . LEU A 1 87 ? 8.433 -0.748 -28.761 1.00 58.12 87 LEU A C 1
ATOM 665 O O . LEU A 1 87 ? 8.609 0.309 -29.359 1.00 58.12 87 LEU A O 1
ATOM 669 N N . HIS A 1 88 ? 8.506 -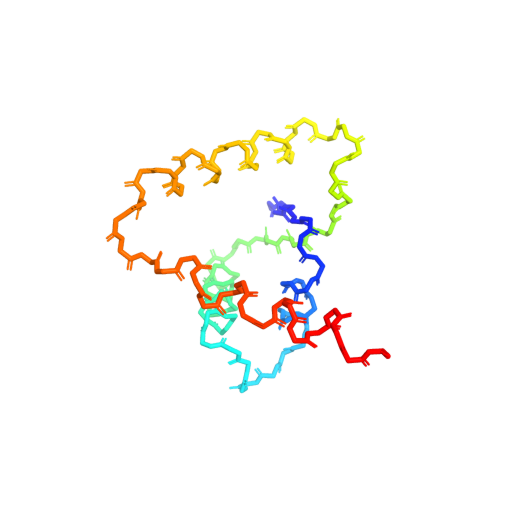1.938 -29.367 1.00 54.03 88 HIS A N 1
ATOM 670 C CA . HIS A 1 88 ? 8.844 -2.121 -30.788 1.00 54.03 88 HIS A CA 1
ATOM 671 C C . HIS A 1 88 ? 7.620 -2.320 -31.699 1.00 54.03 88 HIS A C 1
ATOM 673 O O . HIS A 1 88 ? 7.779 -2.543 -32.894 1.00 54.03 88 HIS A O 1
ATOM 679 N N . SER A 1 89 ? 6.397 -2.228 -31.169 1.00 49.78 89 SER A N 1
ATOM 680 C CA . SER A 1 89 ? 5.157 -2.255 -31.957 1.00 49.78 89 SER A CA 1
ATOM 681 C C . SER A 1 89 ? 4.700 -0.858 -32.418 1.00 49.78 89 SER A C 1
ATOM 683 O O . SER A 1 89 ? 3.497 -0.593 -32.450 1.00 49.78 89 SER A O 1
ATOM 685 N N . ARG A 1 90 ? 5.637 0.051 -32.715 1.00 41.97 90 ARG A N 1
ATOM 686 C CA . ARG A 1 90 ? 5.366 1.354 -33.345 1.00 41.97 90 ARG A CA 1
ATOM 687 C C . ARG A 1 90 ? 5.915 1.393 -34.759 1.00 41.97 90 ARG A C 1
ATOM 689 O O . ARG A 1 90 ? 7.069 0.950 -34.935 1.00 41.97 90 ARG A O 1
#